Protein AF-A0A966UND0-F1 (afdb_monomer_lite)

Sequence (120 aa):
MTKIVYNACYGGFGLSKAAILRYAELSGFTLERATMKLGEDSDDEFFSHWKRDGEYWSDHGISRTDPNLVQVVEELGDKASDRFSDLQIRELASGTKYRIDEYDGMETVMTVDDYTWSVA

Radius of gyration: 17.25 Å; chains: 1; bounding box: 48×32×52 Å

Secondary structure (DSSP, 8-state):
-EEEEEE-SSS---B-HHHHHHHHHHTT---EEEEEESSTT---EEEEEEEETTEEE-GGGS-TT-HHHHHHHHHHGGGGB-TT--EEEEEE-TT--EEEEEETTEEEEEEGGG------

pLDDT: mean 91.28, std 10.96, range [54.75, 98.69]

Foldseek 3Di:
DFKFKAWQFFAADDFAPVLVCQLCVVVVFDKDWDFDAPDPPGPDSPDIFIDTPNHTDDPNPDGRRPPSSVVSCVVQPQNGDDPGTHIDMDDDDPPFDWDWDDDNRRTDIGGPVNDDDDDD

Structure (mmCIF, N/CA/C/O backbone):
data_AF-A0A966UND0-F1
#
_entry.id   AF-A0A966UND0-F1
#
loop_
_atom_site.group_PDB
_atom_site.id
_atom_site.type_symbol
_atom_site.label_atom_id
_atom_site.label_alt_id
_atom_site.label_comp_id
_atom_site.label_asym_id
_atom_site.label_entity_id
_atom_site.label_seq_id
_atom_site.pdbx_PDB_ins_code
_atom_site.Cartn_x
_atom_site.Cartn_y
_atom_site.Cartn_z
_atom_site.occupancy
_atom_site.B_iso_or_equiv
_atom_site.auth_seq_id
_atom_site.auth_comp_id
_atom_site.auth_asym_id
_atom_site.auth_atom_id
_atom_site.pdbx_PDB_model_num
ATOM 1 N N . MET A 1 1 ? -1.498 6.491 16.118 1.00 93.69 1 MET A N 1
ATOM 2 C CA . MET A 1 1 ? -2.278 5.919 15.003 1.00 93.69 1 MET A CA 1
ATOM 3 C C . MET A 1 1 ? -1.373 4.982 14.228 1.00 93.69 1 MET A C 1
ATOM 5 O O . MET A 1 1 ? -0.184 5.265 14.128 1.00 93.69 1 MET A O 1
ATOM 9 N N . THR A 1 2 ? -1.912 3.879 13.725 1.00 96.94 2 THR A N 1
ATOM 10 C CA . THR A 1 2 ? -1.228 2.924 12.848 1.00 96.94 2 THR A CA 1
ATOM 11 C C . THR A 1 2 ? -1.970 2.908 11.517 1.00 96.94 2 THR A C 1
ATOM 13 O O . THR A 1 2 ? -3.172 2.654 11.501 1.00 96.94 2 THR A O 1
ATOM 16 N N . LYS A 1 3 ? -1.266 3.212 10.424 1.00 98.44 3 LYS A N 1
ATOM 17 C CA . LYS A 1 3 ? -1.796 3.172 9.057 1.00 98.44 3 LYS A CA 1
ATOM 18 C C . LYS A 1 3 ? -1.538 1.797 8.456 1.00 98.44 3 LYS A C 1
ATOM 20 O O . LYS A 1 3 ? -0.441 1.260 8.607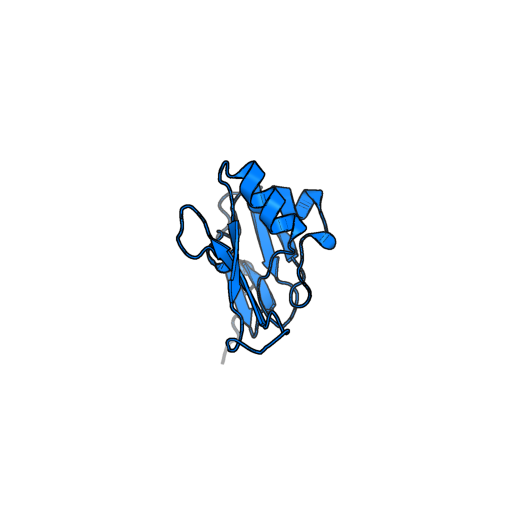 1.00 98.44 3 LYS A O 1
ATOM 25 N N . ILE A 1 4 ? -2.557 1.234 7.823 1.00 98.50 4 ILE A N 1
ATOM 26 C CA . ILE A 1 4 ? -2.516 -0.086 7.202 1.00 98.50 4 ILE A CA 1
ATOM 27 C C . ILE A 1 4 ? -2.983 0.079 5.764 1.00 98.50 4 ILE A C 1
ATOM 29 O O . ILE A 1 4 ? -4.112 0.514 5.533 1.00 98.50 4 ILE A O 1
ATOM 33 N N . VAL A 1 5 ? -2.111 -0.255 4.821 1.00 98.44 5 VAL A N 1
ATOM 34 C CA . VAL A 1 5 ? -2.446 -0.304 3.400 1.00 98.44 5 VAL A CA 1
ATOM 35 C C . VAL A 1 5 ? -3.152 -1.618 3.101 1.00 98.44 5 VAL A C 1
ATOM 37 O O . VAL A 1 5 ? -2.702 -2.669 3.549 1.00 98.44 5 VAL A O 1
ATOM 40 N N . TYR A 1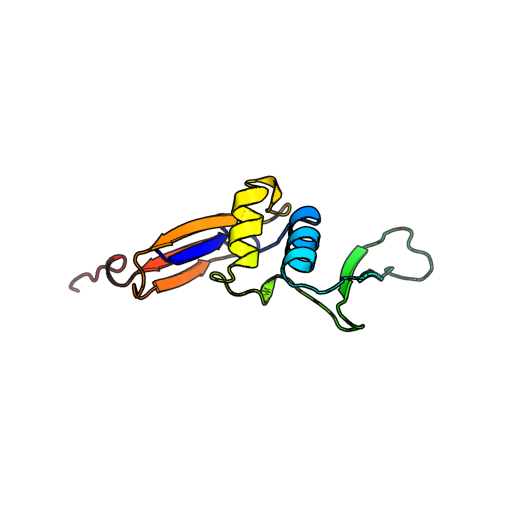 6 ? -4.242 -1.571 2.350 1.00 98.12 6 TYR A N 1
ATOM 41 C CA . TYR A 1 6 ? -4.966 -2.760 1.917 1.00 98.12 6 TYR A CA 1
ATOM 42 C C . TYR A 1 6 ? -5.492 -2.583 0.493 1.00 98.12 6 TYR A C 1
ATOM 44 O O . TYR A 1 6 ? -5.680 -1.456 0.038 1.00 98.12 6 TYR A O 1
ATOM 52 N N . ASN A 1 7 ? -5.716 -3.689 -0.209 1.00 97.81 7 ASN A N 1
AT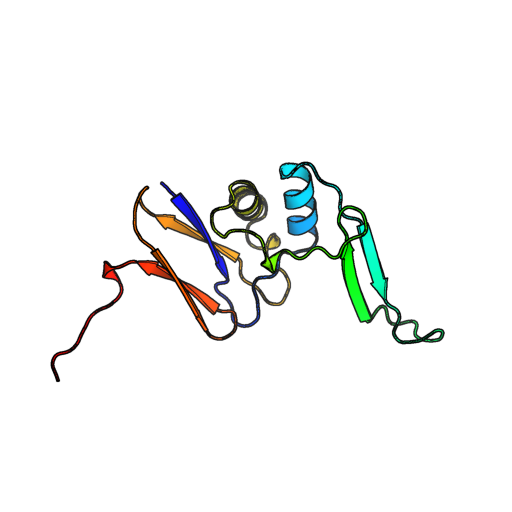OM 53 C CA . ASN A 1 7 ? -6.342 -3.684 -1.528 1.00 97.81 7 ASN A CA 1
ATOM 54 C C . ASN A 1 7 ? -7.875 -3.750 -1.419 1.00 97.81 7 ASN A C 1
ATOM 56 O O . ASN A 1 7 ? -8.416 -4.743 -0.954 1.00 97.81 7 ASN A O 1
ATOM 60 N N . ALA A 1 8 ? -8.590 -2.732 -1.887 1.00 96.88 8 ALA A N 1
ATOM 61 C CA . ALA A 1 8 ? -10.051 -2.653 -1.867 1.00 96.88 8 ALA A CA 1
ATOM 62 C C . ALA A 1 8 ? -10.726 -3.190 -3.151 1.00 96.88 8 ALA A C 1
ATOM 64 O O . ALA A 1 8 ? -11.929 -3.001 -3.336 1.00 96.88 8 ALA A O 1
ATOM 65 N N . CYS A 1 9 ? -9.977 -3.856 -4.040 1.00 95.19 9 CYS A N 1
ATOM 66 C CA . CYS A 1 9 ? -10.462 -4.378 -5.322 1.00 95.19 9 CYS A CA 1
ATOM 67 C C . CYS A 1 9 ? -10.259 -5.895 -5.450 1.00 95.19 9 CYS A C 1
ATOM 69 O O . CYS A 1 9 ? -9.313 -6.450 -4.893 1.00 95.19 9 CYS A O 1
ATOM 71 N N . TYR A 1 10 ? -11.114 -6.556 -6.234 1.00 93.25 10 TYR A N 1
ATOM 72 C CA . TYR A 1 10 ? -10.888 -7.940 -6.654 1.00 93.25 10 TYR A CA 1
ATOM 73 C C . TYR A 1 10 ? -9.684 -8.036 -7.598 1.00 93.25 10 TYR A C 1
ATOM 75 O O . TYR A 1 10 ? -9.510 -7.194 -8.481 1.00 93.25 10 TYR A O 1
ATOM 83 N N . GLY A 1 11 ? -8.879 -9.084 -7.447 1.00 88.88 11 GLY A N 1
ATOM 84 C CA . GLY A 1 11 ? -7.652 -9.289 -8.209 1.00 88.88 11 GLY A CA 1
ATOM 85 C C . GLY A 1 11 ? -6.465 -9.557 -7.296 1.00 88.88 11 GLY A C 1
ATOM 86 O O . GLY A 1 11 ? -6.334 -10.652 -6.755 1.00 88.88 11 GLY A O 1
ATOM 87 N N . GLY A 1 12 ? -5.569 -8.579 -7.140 1.00 88.38 12 GLY A N 1
ATOM 88 C CA . GLY A 1 12 ? -4.369 -8.759 -6.325 1.00 88.38 12 GLY A CA 1
ATOM 89 C C . GLY A 1 12 ? -3.792 -7.459 -5.781 1.00 88.38 12 GLY A C 1
ATOM 90 O O . GLY A 1 12 ? -4.040 -6.374 -6.298 1.00 88.38 12 GLY A O 1
ATOM 91 N N . PHE A 1 13 ? -2.981 -7.574 -4.731 1.00 94.56 13 PHE A N 1
ATOM 92 C CA . PHE A 1 13 ? -2.230 -6.443 -4.199 1.00 94.56 13 PHE A CA 1
ATOM 93 C C . PHE A 1 13 ? -1.066 -6.111 -5.141 1.00 94.56 13 PHE A C 1
ATOM 95 O O . PHE A 1 13 ? -0.025 -6.765 -5.095 1.00 94.56 13 PHE A O 1
ATOM 102 N N . GLY A 1 14 ? -1.257 -5.107 -5.996 1.00 95.00 14 GLY A N 1
ATOM 103 C CA . GLY A 1 14 ? -0.262 -4.671 -6.976 1.00 95.00 14 GLY A CA 1
ATOM 104 C C . GLY A 1 14 ? 0.026 -3.177 -6.891 1.00 95.00 14 GLY A C 1
ATOM 105 O O . GLY A 1 14 ? -0.887 -2.352 -6.952 1.00 95.00 14 GLY A O 1
ATOM 106 N N . LEU A 1 15 ? 1.299 -2.815 -6.778 1.00 96.56 15 LEU A N 1
ATOM 107 C CA . LEU A 1 15 ? 1.777 -1.448 -6.920 1.00 96.56 15 LEU A CA 1
ATOM 108 C C . LEU A 1 15 ? 1.959 -1.106 -8.400 1.00 96.56 15 LEU A C 1
ATOM 110 O O . LEU A 1 15 ? 2.534 -1.859 -9.191 1.00 96.56 15 LEU A O 1
ATOM 114 N N . SER A 1 16 ? 1.552 0.103 -8.772 1.00 95.88 16 SER A N 1
ATOM 115 C CA . SER A 1 16 ? 1.869 0.674 -10.074 1.00 95.88 16 SER A CA 1
ATOM 116 C C . SER A 1 16 ? 3.384 0.788 -10.264 1.00 95.88 16 SER A C 1
ATOM 118 O O . SER A 1 16 ? 4.162 0.873 -9.311 1.00 95.88 16 SER A O 1
ATOM 120 N N . LYS A 1 17 ? 3.840 0.898 -11.517 1.00 94.69 17 LYS A N 1
ATOM 121 C CA . LYS A 1 17 ? 5.263 1.152 -11.804 1.00 94.69 17 LYS A CA 1
ATOM 122 C C . LYS A 1 17 ? 5.795 2.390 -11.065 1.00 94.69 17 LYS A C 1
ATOM 124 O O . LYS A 1 17 ? 6.938 2.377 -10.618 1.00 94.69 17 LYS A O 1
ATOM 129 N N . ALA A 1 18 ? 4.997 3.455 -10.959 1.00 96.50 18 ALA A N 1
ATOM 130 C CA . ALA A 1 18 ? 5.407 4.671 -10.259 1.00 96.50 18 ALA A CA 1
ATOM 131 C C . ALA A 1 18 ? 5.553 4.420 -8.751 1.00 96.50 18 ALA A C 1
ATOM 133 O O . ALA A 1 18 ? 6.540 4.849 -8.156 1.00 96.50 18 ALA A O 1
ATOM 134 N N . ALA A 1 19 ? 4.621 3.666 -8.165 1.00 97.94 19 ALA A N 1
ATOM 135 C CA . ALA A 1 19 ? 4.667 3.279 -6.762 1.00 97.94 19 ALA A CA 1
ATOM 136 C C . ALA A 1 19 ? 5.854 2.370 -6.434 1.00 97.94 19 ALA A C 1
ATOM 138 O O . ALA A 1 19 ? 6.538 2.612 -5.446 1.00 97.94 19 ALA A O 1
ATOM 139 N N . ILE A 1 20 ? 6.162 1.387 -7.285 1.00 96.75 20 ILE A N 1
ATOM 140 C CA . ILE A 1 20 ? 7.323 0.502 -7.109 1.00 96.75 20 ILE A CA 1
ATOM 141 C C . ILE A 1 20 ? 8.628 1.303 -7.083 1.00 96.75 20 ILE A C 1
ATOM 143 O O . ILE A 1 20 ? 9.456 1.118 -6.192 1.00 96.75 20 ILE A O 1
ATOM 147 N N . LEU A 1 21 ? 8.810 2.217 -8.040 1.00 96.19 21 LEU A N 1
ATOM 148 C CA . LEU A 1 21 ? 10.016 3.044 -8.109 1.00 96.19 21 LEU A CA 1
ATOM 149 C C . LEU A 1 21 ? 10.132 3.975 -6.898 1.00 96.19 21 LEU A C 1
ATOM 151 O O . LEU A 1 21 ? 11.216 4.103 -6.331 1.00 96.19 21 LEU A O 1
ATOM 155 N N . ARG A 1 22 ? 9.016 4.576 -6.472 1.00 98.19 22 ARG A N 1
ATOM 156 C CA . ARG A 1 22 ? 8.987 5.437 -5.288 1.00 98.19 22 ARG A CA 1
ATOM 157 C C . ARG A 1 22 ? 9.265 4.656 -4.003 1.00 98.19 22 ARG A C 1
ATOM 159 O O . ARG A 1 22 ? 10.031 5.115 -3.163 1.00 98.19 22 ARG A O 1
ATOM 166 N N . TYR A 1 23 ? 8.702 3.457 -3.870 1.00 98.31 23 TYR A N 1
ATOM 167 C CA . TYR A 1 23 ? 8.965 2.574 -2.738 1.00 98.31 23 TYR A CA 1
ATOM 168 C C . TYR A 1 23 ? 10.445 2.179 -2.660 1.00 98.31 23 TYR A C 1
ATOM 170 O O . TYR A 1 23 ? 11.028 2.206 -1.577 1.00 98.31 23 TYR A O 1
ATOM 178 N N . ALA A 1 24 ? 11.064 1.845 -3.798 1.00 97.31 24 ALA A N 1
ATOM 179 C CA . ALA A 1 24 ? 12.484 1.507 -3.874 1.00 97.31 24 ALA A CA 1
ATOM 180 C C . ALA A 1 24 ? 13.378 2.689 -3.457 1.00 97.31 24 ALA A C 1
ATOM 182 O O . ALA A 1 24 ? 14.290 2.509 -2.649 1.00 97.31 24 ALA A O 1
ATOM 183 N N . GLU A 1 25 ? 13.057 3.904 -3.923 1.00 98.00 25 GLU A N 1
ATOM 184 C CA . GLU A 1 25 ? 13.734 5.145 -3.523 1.00 98.00 25 GLU A CA 1
ATOM 185 C C . GLU A 1 25 ? 13.674 5.362 -2.003 1.00 98.00 25 GLU A C 1
ATOM 187 O O . GLU A 1 25 ? 14.712 5.532 -1.364 1.00 98.00 25 GLU A O 1
ATOM 192 N N . LEU A 1 26 ? 12.476 5.291 -1.410 1.00 98.25 26 LEU A N 1
ATOM 193 C CA . LEU A 1 26 ? 12.283 5.452 0.037 1.00 98.25 26 LEU A CA 1
ATOM 194 C C . LEU A 1 26 ? 12.955 4.336 0.850 1.00 98.25 26 LEU A C 1
ATOM 196 O O . LEU A 1 26 ? 13.410 4.559 1.971 1.00 98.25 26 LEU A O 1
ATOM 200 N N . SER A 1 27 ? 13.039 3.134 0.284 1.00 97.31 27 SER A N 1
ATOM 201 C CA . SER A 1 27 ? 13.635 1.961 0.930 1.00 97.31 27 SER A CA 1
ATOM 202 C C . SER A 1 27 ? 15.146 1.838 0.709 1.00 97.31 27 SER A C 1
ATOM 204 O O . SER A 1 27 ? 15.759 0.896 1.215 1.00 97.31 27 SER A O 1
ATOM 206 N N . GLY A 1 28 ? 15.758 2.768 -0.031 1.00 97.25 28 GLY A N 1
ATOM 207 C CA . GLY A 1 28 ? 17.204 2.828 -0.231 1.00 97.25 28 GLY A CA 1
ATOM 208 C C . GLY A 1 28 ? 17.779 1.679 -1.061 1.00 97.25 28 GLY A C 1
ATOM 209 O O . GLY A 1 28 ? 18.943 1.326 -0.873 1.00 97.25 28 GLY A O 1
ATOM 210 N N . PHE A 1 29 ? 16.991 1.081 -1.959 1.00 96.06 29 PHE A N 1
ATOM 211 C CA . PHE A 1 29 ? 17.478 0.066 -2.896 1.00 96.06 29 PHE A CA 1
ATOM 212 C C . PHE A 1 29 ? 17.111 0.411 -4.338 1.00 96.06 29 PHE A C 1
ATOM 214 O O . PHE A 1 29 ? 16.197 1.184 -4.611 1.00 96.06 29 PHE A O 1
ATOM 221 N N . THR A 1 30 ? 17.834 -0.180 -5.281 1.00 94.81 30 THR A N 1
ATOM 222 C CA . THR A 1 30 ? 17.563 -0.041 -6.711 1.00 94.81 30 THR A CA 1
ATOM 223 C C . THR A 1 30 ? 16.858 -1.281 -7.240 1.00 94.81 30 THR A C 1
ATOM 225 O O . THR A 1 30 ? 17.054 -2.393 -6.745 1.00 94.81 30 THR A O 1
ATOM 228 N N . LEU A 1 31 ? 16.022 -1.082 -8.258 1.00 93.75 31 LEU A N 1
ATOM 229 C CA . LEU A 1 31 ? 15.374 -2.164 -8.982 1.00 93.75 31 LEU A CA 1
ATOM 230 C C . LEU A 1 31 ? 15.765 -2.123 -10.451 1.00 93.75 31 LEU A C 1
ATOM 232 O O . LEU A 1 31 ? 15.709 -1.080 -11.103 1.00 93.75 31 LEU A O 1
ATOM 236 N N . GLU A 1 32 ? 16.097 -3.289 -10.979 1.00 91.69 32 GLU A N 1
ATOM 237 C CA . GLU A 1 32 ? 16.330 -3.503 -12.397 1.00 91.69 32 GLU A CA 1
ATOM 238 C C . GLU A 1 32 ? 15.090 -4.150 -13.006 1.00 91.69 32 GLU A C 1
ATOM 240 O O . GLU A 1 32 ? 14.567 -5.143 -12.494 1.00 91.69 32 GLU A O 1
ATOM 245 N N . ARG A 1 33 ? 14.596 -3.593 -14.113 1.00 86.81 33 ARG A N 1
ATOM 246 C CA . ARG A 1 33 ? 13.527 -4.235 -14.877 1.00 86.81 33 ARG A CA 1
ATOM 247 C C . ARG A 1 33 ? 14.147 -5.320 -15.747 1.00 86.81 33 ARG A C 1
ATOM 249 O O . ARG A 1 33 ? 14.969 -5.021 -16.608 1.00 86.81 33 ARG A O 1
ATOM 256 N N . ALA A 1 34 ? 13.697 -6.552 -15.564 1.00 82.25 34 ALA A N 1
ATOM 257 C CA . ALA A 1 34 ? 14.013 -7.660 -16.448 1.00 82.25 34 ALA A CA 1
ATOM 258 C C . ALA A 1 34 ? 12.770 -8.031 -17.260 1.00 82.25 34 ALA A C 1
ATOM 260 O O . ALA A 1 34 ? 11.656 -8.078 -16.735 1.00 82.25 34 ALA A O 1
ATOM 261 N N . THR A 1 35 ? 12.962 -8.267 -18.552 1.00 75.44 35 THR A N 1
ATOM 262 C CA . THR A 1 35 ? 11.919 -8.729 -19.466 1.00 75.44 35 THR A CA 1
ATOM 263 C C . THR A 1 35 ? 12.258 -10.142 -19.919 1.00 75.44 35 THR A C 1
ATOM 265 O O . THR A 1 35 ? 13.407 -10.439 -20.250 1.00 75.44 35 THR A O 1
ATOM 268 N N . MET A 1 36 ? 11.265 -11.030 -19.906 1.00 67.50 36 MET A N 1
ATOM 269 C CA . MET A 1 36 ? 11.369 -12.330 -20.566 1.00 67.50 36 MET A CA 1
ATOM 270 C C . MET A 1 36 ? 10.580 -12.289 -21.871 1.00 67.50 36 MET A C 1
ATOM 272 O O . MET A 1 36 ? 9.413 -11.895 -21.887 1.00 67.50 36 MET A O 1
ATOM 276 N N . LYS A 1 37 ? 11.230 -12.708 -22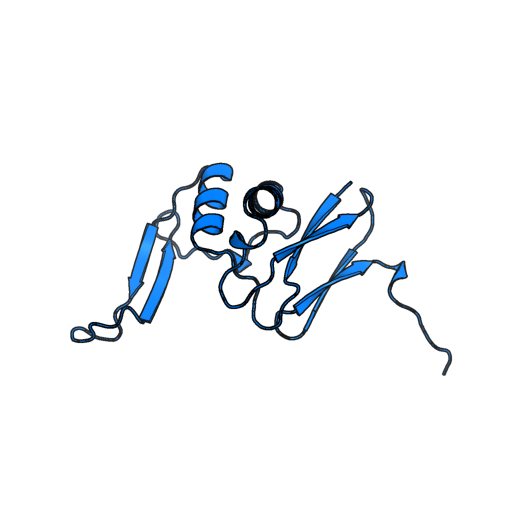.958 1.00 66.56 37 LYS A N 1
ATOM 277 C CA . LYS A 1 37 ? 10.579 -12.961 -24.244 1.00 66.56 37 LYS A CA 1
ATOM 278 C C . LYS A 1 37 ? 10.058 -14.395 -24.270 1.00 66.56 37 LYS A C 1
ATOM 280 O O . LYS A 1 37 ? 10.748 -15.305 -23.806 1.00 66.56 37 LYS A O 1
ATOM 285 N N . LEU A 1 38 ? 8.861 -14.606 -24.811 1.00 59.31 38 LEU A N 1
ATOM 286 C CA . LEU A 1 38 ? 8.300 -15.943 -25.000 1.00 59.31 38 LEU A CA 1
ATOM 287 C C . LEU A 1 38 ? 8.833 -16.535 -26.317 1.00 59.31 38 LEU A C 1
ATOM 289 O O . LEU A 1 38 ? 8.109 -16.665 -27.297 1.00 59.31 38 LEU A O 1
ATOM 293 N N . GLY A 1 39 ? 10.120 -16.887 -26.333 1.00 64.62 39 GLY A N 1
ATOM 294 C CA . GLY A 1 39 ? 10.822 -17.384 -27.522 1.00 64.62 39 GLY A CA 1
ATOM 295 C C . GLY A 1 39 ? 11.697 -16.327 -28.202 1.00 64.62 39 GLY A C 1
ATOM 296 O O . GLY A 1 39 ? 11.555 -15.129 -27.963 1.00 64.62 39 GLY A O 1
ATOM 297 N N . GLU A 1 40 ? 12.645 -16.784 -29.025 1.00 64.12 40 GLU A N 1
ATOM 298 C CA . GLU A 1 40 ? 13.622 -15.911 -29.703 1.00 64.12 40 GLU A CA 1
ATOM 299 C C . GLU A 1 40 ? 12.961 -14.967 -30.723 1.00 64.12 40 GLU A C 1
ATOM 301 O O . GLU A 1 40 ? 13.417 -13.835 -30.883 1.00 64.12 40 GLU A O 1
ATOM 306 N N . ASP A 1 41 ? 11.840 -15.395 -31.314 1.00 68.50 41 ASP A N 1
ATOM 307 C CA . ASP A 1 41 ? 11.124 -14.686 -32.382 1.00 68.50 41 ASP A CA 1
ATOM 308 C C . ASP A 1 41 ? 9.855 -13.946 -31.911 1.00 68.50 41 ASP A C 1
ATOM 310 O O . ASP A 1 41 ? 9.109 -13.418 -32.735 1.00 68.50 41 ASP A O 1
ATOM 314 N N . SER A 1 42 ? 9.561 -13.906 -30.602 1.00 61.62 42 SER A N 1
ATOM 315 C CA . SER A 1 42 ? 8.409 -13.142 -30.104 1.00 61.62 42 SER A CA 1
ATOM 316 C C . SER A 1 42 ? 8.786 -11.676 -29.885 1.00 61.62 42 SER A C 1
ATOM 318 O O . SER A 1 42 ? 9.619 -11.364 -29.024 1.00 61.62 42 SER A O 1
ATOM 320 N N . ASP A 1 43 ? 8.112 -10.770 -30.590 1.00 59.19 43 ASP A N 1
ATOM 321 C CA . ASP A 1 43 ? 8.160 -9.328 -30.309 1.00 59.19 43 ASP A CA 1
ATOM 322 C C . ASP A 1 43 ? 7.388 -8.950 -29.029 1.00 59.19 43 ASP A C 1
ATOM 324 O O . ASP A 1 43 ? 7.519 -7.836 -28.520 1.00 59.19 43 ASP A O 1
ATOM 328 N N . ASP A 1 44 ? 6.621 -9.889 -28.470 1.00 55.19 44 ASP A N 1
ATOM 329 C CA . ASP A 1 44 ? 5.834 -9.682 -27.262 1.00 55.19 44 ASP A CA 1
ATOM 330 C C . ASP A 1 44 ? 6.684 -9.855 -25.988 1.00 55.19 44 ASP A C 1
ATOM 332 O O . ASP A 1 44 ? 7.058 -10.960 -25.579 1.00 55.19 44 ASP A O 1
ATOM 336 N N . GLU A 1 45 ? 6.958 -8.737 -25.309 1.00 58.47 45 GLU A N 1
ATOM 337 C CA . GLU A 1 45 ? 7.435 -8.724 -23.922 1.00 58.47 45 GLU A CA 1
ATOM 338 C C . GLU A 1 45 ? 6.302 -9.188 -22.987 1.00 58.47 45 GLU A C 1
ATOM 340 O O . GLU A 1 45 ? 5.532 -8.382 -22.468 1.00 58.47 45 GLU A O 1
ATOM 345 N N . PHE A 1 46 ? 6.173 -10.501 -22.784 1.00 54.75 46 PHE A N 1
ATOM 346 C CA . PHE A 1 46 ? 5.032 -11.075 -22.058 1.00 54.75 46 PHE A CA 1
ATOM 347 C C . PHE A 1 46 ? 5.069 -10.839 -20.543 1.00 54.75 46 PHE A C 1
ATOM 349 O O . PHE A 1 46 ? 4.022 -10.655 -19.924 1.00 54.75 46 PHE A O 1
ATOM 356 N N . PHE A 1 47 ? 6.257 -10.824 -19.931 1.00 59.38 47 PHE A N 1
ATOM 357 C CA . PHE A 1 47 ? 6.400 -10.627 -18.488 1.00 59.38 47 PHE A CA 1
ATOM 358 C C . PHE A 1 47 ? 7.591 -9.720 -18.178 1.00 59.38 47 PHE A C 1
ATOM 360 O O . PHE A 1 47 ? 8.748 -10.078 -18.411 1.00 59.38 47 PHE A O 1
ATOM 367 N N . SER A 1 48 ? 7.307 -8.540 -17.624 1.00 70.62 48 SER A N 1
ATOM 368 C CA . SER A 1 48 ? 8.313 -7.724 -16.947 1.00 70.62 48 SER A CA 1
ATOM 369 C C . SER A 1 48 ? 8.263 -8.011 -15.454 1.00 70.62 48 SER A C 1
ATOM 371 O O . SER A 1 48 ? 7.207 -7.850 -14.843 1.00 70.62 48 SER A O 1
ATOM 373 N N . HIS A 1 49 ? 9.393 -8.379 -14.863 1.00 86.12 49 HIS A N 1
ATOM 374 C CA . HIS A 1 49 ? 9.528 -8.473 -13.416 1.00 86.12 49 HIS A CA 1
ATOM 375 C C . HIS A 1 49 ? 10.670 -7.585 -12.928 1.00 86.12 49 HIS A C 1
ATOM 377 O O . HIS A 1 49 ? 11.539 -7.157 -13.695 1.00 86.12 49 HIS A O 1
ATOM 383 N N . TRP A 1 50 ? 10.668 -7.310 -11.632 1.00 91.19 50 TRP A N 1
ATOM 384 C CA . TRP A 1 50 ? 11.702 -6.515 -10.993 1.00 91.19 50 TRP A CA 1
ATOM 385 C C . TRP A 1 50 ? 12.769 -7.420 -10.398 1.00 91.19 50 TRP A C 1
ATOM 387 O O . TRP A 1 50 ? 12.489 -8.545 -9.975 1.00 91.19 50 TRP A O 1
ATOM 397 N N . LYS A 1 51 ? 14.004 -6.930 -10.402 1.00 93.31 51 LYS A N 1
ATOM 398 C CA . LYS A 1 51 ? 15.125 -7.550 -9.717 1.00 93.31 51 LYS A CA 1
ATOM 399 C C . LYS A 1 51 ? 15.755 -6.577 -8.738 1.00 93.31 51 LYS A C 1
ATOM 401 O O . LYS A 1 51 ? 15.952 -5.415 -9.081 1.00 93.31 51 LYS A O 1
ATOM 406 N N . ARG A 1 52 ? 16.110 -7.074 -7.560 1.00 93.69 52 ARG A N 1
ATOM 407 C CA . ARG A 1 52 ? 16.928 -6.383 -6.564 1.00 93.69 52 ARG A CA 1
ATOM 408 C C . ARG A 1 52 ? 18.198 -7.201 -6.373 1.00 93.69 52 ARG A C 1
ATOM 410 O O . ARG A 1 52 ? 18.102 -8.384 -6.074 1.00 93.69 52 ARG A O 1
ATOM 417 N N . ASP A 1 53 ? 19.362 -6.595 -6.591 1.00 92.44 53 ASP A N 1
ATOM 418 C CA . ASP A 1 53 ? 20.665 -7.268 -6.452 1.00 92.44 53 ASP A CA 1
ATOM 419 C C . ASP A 1 53 ? 20.763 -8.589 -7.256 1.00 92.44 53 ASP A C 1
ATOM 421 O O . ASP A 1 53 ? 21.394 -9.559 -6.847 1.00 92.44 53 ASP A O 1
ATOM 425 N N . GLY A 1 54 ? 20.106 -8.636 -8.424 1.00 90.06 54 GLY A N 1
ATOM 426 C CA . GLY A 1 54 ? 20.049 -9.806 -9.310 1.00 90.06 54 GLY A CA 1
ATOM 427 C C . GLY A 1 54 ? 18.942 -10.824 -8.995 1.00 90.06 54 GLY A C 1
ATOM 428 O O . GLY A 1 54 ? 18.637 -11.661 -9.852 1.00 90.06 54 GLY A O 1
ATOM 429 N N . GLU A 1 55 ? 18.290 -10.724 -7.838 1.00 91.44 55 GLU A N 1
ATOM 430 C CA . GLU A 1 55 ? 17.224 -11.629 -7.395 1.00 91.44 55 GLU A CA 1
ATOM 431 C C . GLU A 1 55 ? 15.830 -11.085 -7.706 1.00 91.44 55 GLU A C 1
ATOM 433 O O . GLU A 1 55 ? 15.629 -9.877 -7.787 1.00 91.44 55 GLU A O 1
ATOM 438 N N . TYR A 1 56 ? 14.849 -11.974 -7.888 1.00 90.62 56 TYR A N 1
ATOM 439 C CA . TYR A 1 56 ? 13.458 -11.582 -8.130 1.00 90.62 56 TYR A CA 1
ATOM 440 C C . TYR A 1 56 ? 12.903 -10.768 -6.955 1.00 90.62 56 TYR A C 1
ATOM 442 O O . TYR A 1 56 ? 12.998 -11.182 -5.801 1.00 90.62 56 TYR A O 1
ATOM 450 N N . TRP A 1 57 ? 12.281 -9.631 -7.262 1.00 93.38 57 TRP A N 1
ATOM 451 C CA . TRP A 1 57 ? 11.623 -8.776 -6.282 1.00 93.38 57 TRP A CA 1
ATOM 452 C C . TRP A 1 57 ? 10.137 -8.636 -6.605 1.00 93.38 57 TRP A C 1
ATOM 454 O O . TRP A 1 57 ? 9.755 -8.421 -7.758 1.00 93.38 57 TRP A O 1
ATOM 464 N N . SER A 1 58 ? 9.310 -8.723 -5.566 1.00 92.19 58 SER A N 1
ATOM 465 C CA . SER A 1 58 ? 7.868 -8.523 -5.640 1.00 92.19 58 SER A CA 1
ATOM 466 C C . SER A 1 58 ? 7.398 -7.660 -4.474 1.00 92.19 58 SER A C 1
ATOM 468 O O . SER A 1 58 ? 7.842 -7.810 -3.335 1.00 92.19 58 SER A O 1
ATOM 470 N N . ASP A 1 59 ? 6.460 -6.780 -4.783 1.00 93.25 59 ASP A N 1
ATOM 471 C CA . ASP A 1 59 ? 5.703 -5.948 -3.858 1.00 93.25 59 ASP A CA 1
ATOM 472 C C . ASP A 1 59 ? 4.758 -6.742 -2.940 1.00 93.25 59 ASP A C 1
ATOM 474 O O . ASP A 1 59 ? 4.394 -6.263 -1.866 1.00 93.25 59 ASP A O 1
ATOM 478 N N . HIS A 1 60 ? 4.414 -7.981 -3.298 1.00 91.00 60 HIS A N 1
ATOM 479 C CA . HIS A 1 60 ? 3.531 -8.836 -2.502 1.00 91.00 60 HIS A CA 1
ATOM 480 C C . HIS A 1 60 ? 4.111 -9.144 -1.113 1.00 91.00 60 HIS A C 1
ATOM 482 O O . HIS A 1 60 ? 3.361 -9.386 -0.170 1.00 91.00 60 HIS A O 1
ATOM 488 N N . GLY A 1 61 ? 5.441 -9.107 -0.973 1.00 91.38 61 GLY A N 1
ATOM 489 C CA . GLY A 1 61 ? 6.135 -9.318 0.299 1.00 91.38 61 GLY A CA 1
ATOM 490 C C . GLY A 1 61 ? 6.183 -8.093 1.219 1.00 91.38 61 GLY A C 1
ATOM 491 O O . GLY A 1 61 ? 6.708 -8.198 2.327 1.00 91.38 61 GLY A O 1
ATOM 492 N N . ILE A 1 62 ? 5.682 -6.930 0.786 1.00 96.19 62 ILE A N 1
ATOM 493 C CA . ILE A 1 62 ? 5.733 -5.701 1.585 1.00 96.19 62 ILE A CA 1
ATOM 494 C C . ILE A 1 62 ? 4.688 -5.760 2.705 1.00 96.19 62 ILE A C 1
ATOM 496 O O . ILE A 1 62 ? 3.501 -6.005 2.469 1.00 96.19 62 ILE A O 1
ATOM 500 N N . SER A 1 63 ? 5.127 -5.482 3.937 1.00 97.19 63 SER A N 1
ATOM 501 C CA . SER A 1 63 ? 4.226 -5.376 5.086 1.00 97.19 63 SER A CA 1
ATOM 502 C C . SER A 1 63 ? 3.196 -4.269 4.870 1.00 97.19 63 SER A C 1
ATOM 504 O O . SER A 1 63 ? 3.541 -3.147 4.509 1.00 97.19 63 SER A O 1
ATOM 506 N N . ARG A 1 64 ? 1.926 -4.544 5.179 1.00 97.44 64 ARG A N 1
ATOM 507 C CA . ARG A 1 64 ? 0.833 -3.562 5.067 1.00 97.44 64 ARG A CA 1
ATOM 508 C C . ARG A 1 64 ? 0.982 -2.356 5.993 1.00 97.44 64 ARG A C 1
ATOM 510 O O . ARG A 1 64 ? 0.333 -1.339 5.781 1.00 97.44 64 ARG A O 1
ATOM 517 N N . THR A 1 65 ? 1.846 -2.451 6.999 1.00 97.88 65 THR A N 1
ATOM 518 C CA . THR A 1 65 ? 2.194 -1.345 7.903 1.00 97.88 65 THR A CA 1
ATOM 519 C C . THR A 1 65 ? 3.572 -0.760 7.616 1.00 97.88 65 THR A C 1
ATOM 521 O O . THR A 1 65 ? 4.106 -0.043 8.463 1.00 97.88 65 THR A O 1
ATOM 524 N N . ASP A 1 66 ? 4.202 -1.116 6.494 1.00 98.38 66 ASP A N 1
ATOM 525 C CA . ASP A 1 66 ? 5.493 -0.547 6.126 1.00 98.38 66 ASP A CA 1
ATOM 526 C C . ASP A 1 66 ? 5.346 0.978 5.936 1.00 98.38 66 ASP A C 1
ATOM 528 O O . ASP A 1 66 ? 4.479 1.421 5.174 1.00 98.38 66 ASP A O 1
ATOM 532 N N . PRO A 1 67 ? 6.147 1.804 6.634 1.00 98.38 67 PRO A N 1
ATOM 533 C CA . PRO A 1 67 ? 6.015 3.256 6.565 1.00 98.38 67 PRO A CA 1
ATOM 534 C C . PRO A 1 67 ? 6.284 3.810 5.160 1.00 98.38 67 PRO A C 1
ATOM 536 O O . PRO A 1 67 ? 5.642 4.785 4.773 1.00 98.38 67 PRO A O 1
ATOM 539 N N . ASN A 1 68 ? 7.167 3.182 4.378 1.00 98.69 68 ASN A N 1
ATOM 540 C CA . ASN A 1 68 ? 7.449 3.599 3.008 1.00 98.69 68 ASN A CA 1
ATOM 541 C C . ASN A 1 68 ? 6.276 3.256 2.089 1.00 98.69 68 ASN A C 1
ATOM 543 O O . ASN A 1 68 ? 5.928 4.053 1.223 1.00 98.69 68 ASN A O 1
ATOM 547 N N . LEU A 1 69 ? 5.629 2.103 2.292 1.00 98.62 69 LEU A N 1
ATOM 548 C CA . LEU A 1 69 ? 4.419 1.742 1.548 1.00 98.62 69 LEU A CA 1
ATOM 549 C C . LEU A 1 69 ? 3.281 2.725 1.832 1.00 98.62 69 LEU A C 1
ATOM 551 O O . LEU A 1 69 ? 2.647 3.217 0.902 1.00 98.62 69 LEU A O 1
ATOM 555 N N . VAL A 1 70 ? 3.052 3.036 3.109 1.00 98.69 70 VAL A N 1
ATOM 556 C CA . VAL A 1 70 ? 2.062 4.038 3.523 1.00 98.69 70 VAL A CA 1
ATOM 557 C C . VAL A 1 70 ? 2.358 5.372 2.845 1.00 98.69 70 VAL A C 1
ATOM 559 O O . VAL A 1 70 ? 1.479 5.923 2.190 1.00 98.69 70 VAL A O 1
ATOM 562 N N . GLN A 1 71 ? 3.603 5.848 2.921 1.00 98.69 71 GLN A N 1
ATOM 563 C CA . GLN A 1 71 ? 4.004 7.106 2.299 1.00 98.69 71 GLN A CA 1
ATOM 564 C C . GLN A 1 71 ? 3.759 7.111 0.781 1.00 98.69 71 GLN A C 1
ATOM 566 O O . GLN A 1 71 ? 3.236 8.089 0.257 1.00 98.69 71 GLN A O 1
ATOM 571 N N . VAL A 1 72 ? 4.080 6.024 0.074 1.00 98.69 72 VAL A N 1
ATOM 572 C CA . VAL A 1 72 ? 3.835 5.897 -1.374 1.00 98.69 72 VAL A CA 1
ATOM 573 C C . VAL A 1 72 ? 2.353 6.046 -1.710 1.00 98.69 72 VAL A C 1
ATOM 575 O O . VAL A 1 72 ? 2.009 6.773 -2.642 1.00 98.69 72 VAL A O 1
ATOM 578 N N . VAL A 1 73 ? 1.478 5.368 -0.963 1.00 98.50 73 VAL A N 1
ATOM 579 C CA . VAL A 1 73 ? 0.028 5.417 -1.202 1.00 98.50 73 VAL A CA 1
ATOM 580 C C . VAL A 1 73 ? -0.533 6.802 -0.872 1.00 98.50 73 VAL A C 1
ATOM 582 O O . VAL A 1 73 ? -1.355 7.316 -1.625 1.00 98.50 73 VAL A O 1
ATOM 585 N N . GLU A 1 74 ? -0.041 7.461 0.180 1.00 98.56 74 GLU A N 1
ATOM 586 C CA 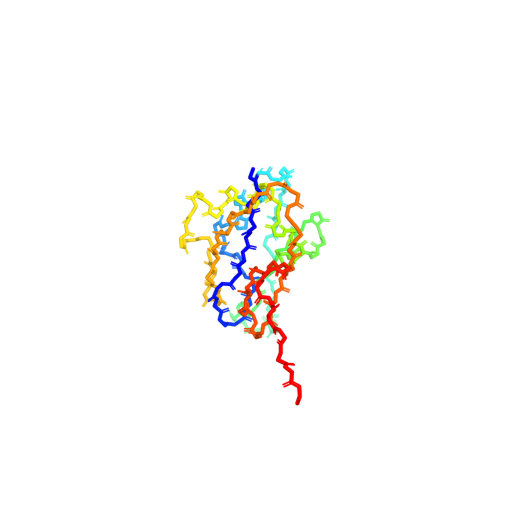. GLU A 1 74 ? -0.427 8.843 0.497 1.00 98.56 74 GLU A CA 1
ATOM 587 C C . GLU A 1 74 ? 0.020 9.850 -0.572 1.00 98.56 74 GLU A C 1
ATOM 589 O O . GLU A 1 74 ? -0.729 10.763 -0.915 1.00 98.56 74 GLU A O 1
ATOM 594 N N . GLU A 1 75 ? 1.235 9.697 -1.104 1.00 98.50 75 GLU A N 1
ATOM 595 C CA . GLU A 1 75 ? 1.798 10.613 -2.101 1.00 98.50 75 GLU A CA 1
ATOM 596 C C . GLU A 1 75 ? 1.151 10.455 -3.484 1.00 98.50 75 GLU A C 1
ATOM 598 O O . GLU A 1 75 ? 0.954 11.446 -4.193 1.00 98.50 75 GLU A O 1
ATOM 603 N N . LEU A 1 76 ? 0.850 9.220 -3.896 1.00 98.31 76 LEU A N 1
ATOM 604 C CA . LEU A 1 76 ? 0.373 8.919 -5.249 1.00 98.31 76 LEU A CA 1
ATOM 605 C C . LEU A 1 76 ? -1.152 8.769 -5.350 1.00 98.31 76 LEU A C 1
ATOM 607 O O . LEU A 1 76 ? -1.681 8.887 -6.462 1.00 98.31 76 LEU A O 1
ATOM 611 N N . GLY A 1 77 ? -1.852 8.528 -4.235 1.00 98.06 77 GLY A N 1
ATOM 612 C CA . GLY A 1 77 ? -3.289 8.240 -4.219 1.00 98.06 77 GLY A CA 1
ATOM 613 C C . GLY A 1 77 ? -3.633 7.098 -5.176 1.00 98.06 77 GLY A C 1
ATOM 614 O O . GLY A 1 77 ? -2.909 6.108 -5.247 1.00 98.06 77 GLY A O 1
ATOM 615 N N . ASP A 1 78 ? -4.660 7.283 -6.005 1.00 96.75 78 ASP A N 1
ATOM 616 C CA . ASP A 1 78 ? -5.123 6.295 -6.995 1.00 96.75 78 ASP A CA 1
ATOM 617 C C . ASP A 1 78 ? -4.028 5.829 -7.974 1.00 96.75 78 ASP A C 1
ATOM 619 O O . ASP A 1 78 ? -4.101 4.740 -8.537 1.00 96.75 78 ASP A O 1
ATOM 623 N N . LYS A 1 79 ? -2.976 6.635 -8.190 1.00 97.88 79 LYS A N 1
ATOM 624 C CA . LYS A 1 79 ? -1.841 6.261 -9.058 1.00 97.88 79 LYS A CA 1
ATOM 625 C C . LYS A 1 79 ? -0.886 5.273 -8.391 1.00 97.88 79 LYS A C 1
ATOM 627 O O . LYS A 1 79 ? 0.063 4.822 -9.043 1.00 97.88 79 LYS A O 1
ATOM 632 N N . ALA A 1 80 ? -1.078 4.978 -7.107 1.00 98.12 80 ALA A N 1
ATOM 633 C CA . ALA A 1 80 ? -0.317 3.962 -6.402 1.00 98.12 80 ALA A CA 1
ATOM 634 C C . ALA A 1 80 ? -0.685 2.550 -6.873 1.00 98.12 80 ALA A C 1
ATOM 636 O O . ALA A 1 80 ? 0.178 1.675 -6.891 1.00 98.12 80 ALA A O 1
ATOM 637 N N . SER A 1 81 ? -1.934 2.360 -7.291 1.00 97.50 81 SER A N 1
ATOM 638 C CA . SER A 1 81 ? -2.509 1.083 -7.708 1.00 97.50 81 SER A CA 1
ATOM 639 C C . SER A 1 81 ? -2.116 0.708 -9.136 1.00 97.50 81 SER A C 1
ATOM 641 O O . SER A 1 81 ? -1.971 1.570 -10.012 1.00 97.50 81 SER A O 1
ATOM 643 N N . ASP A 1 82 ? -1.930 -0.584 -9.390 1.00 94.31 82 ASP A N 1
ATOM 644 C CA . ASP A 1 82 ? -1.833 -1.104 -10.749 1.00 94.31 82 ASP A CA 1
ATOM 645 C C . ASP A 1 82 ? -3.236 -1.288 -11.367 1.00 94.31 82 ASP A C 1
ATOM 647 O O . ASP A 1 82 ? -4.231 -0.760 -10.879 1.00 94.31 82 ASP A O 1
ATOM 651 N N . ARG A 1 83 ? -3.337 -1.989 -12.501 1.00 92.19 83 ARG A N 1
ATOM 652 C CA . ARG A 1 83 ? -4.625 -2.172 -13.194 1.00 92.19 83 ARG A CA 1
ATOM 653 C C . ARG A 1 83 ? -5.561 -3.201 -12.538 1.00 92.19 83 ARG A C 1
ATOM 655 O O . ARG A 1 83 ? -6.670 -3.377 -13.036 1.00 92.19 83 ARG A O 1
ATOM 662 N N . PHE A 1 84 ? -5.102 -3.918 -11.516 1.00 91.31 84 PHE A N 1
ATOM 663 C CA . PHE A 1 84 ? -5.816 -5.001 -10.835 1.00 91.31 84 PHE A CA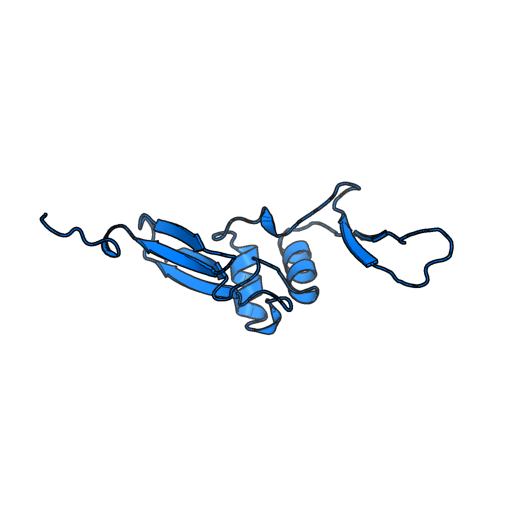 1
ATOM 664 C C . PHE A 1 84 ? -5.896 -4.788 -9.315 1.00 91.31 84 PHE A C 1
ATOM 666 O O . PHE A 1 84 ? -6.205 -5.730 -8.583 1.00 91.31 84 PHE A O 1
ATOM 673 N N . SER A 1 85 ? -5.629 -3.567 -8.849 1.00 95.88 85 SER A N 1
ATOM 674 C CA . SER A 1 85 ? -5.665 -3.199 -7.438 1.00 95.88 85 SER A CA 1
ATOM 675 C C . SER A 1 85 ? -6.355 -1.851 -7.216 1.00 95.88 85 SER A C 1
ATOM 677 O O . SER A 1 85 ? -6.503 -1.040 -8.131 1.00 95.88 85 SER A O 1
ATOM 679 N N . ASP A 1 86 ? -6.793 -1.624 -5.981 1.00 97.56 86 ASP A N 1
ATOM 680 C CA . ASP A 1 86 ? -7.236 -0.332 -5.456 1.00 97.56 86 ASP A CA 1
ATOM 681 C C . ASP A 1 86 ? -6.669 -0.161 -4.041 1.00 97.56 86 ASP A C 1
ATOM 683 O O . ASP A 1 86 ? -7.255 -0.611 -3.058 1.00 97.56 86 ASP A O 1
ATOM 687 N N . LEU A 1 87 ? -5.465 0.401 -3.930 1.00 98.12 87 LEU A N 1
ATOM 688 C CA . LEU A 1 87 ? -4.755 0.521 -2.662 1.00 98.12 87 LEU A CA 1
ATOM 689 C C . LEU A 1 87 ? -5.300 1.676 -1.823 1.00 98.12 87 LEU A C 1
ATOM 691 O O . LEU A 1 87 ? -5.225 2.842 -2.204 1.00 98.12 87 LEU A O 1
ATOM 695 N N . GLN A 1 88 ? -5.776 1.345 -0.627 1.00 98.31 88 GLN A N 1
ATOM 696 C CA . GLN A 1 88 ? -6.353 2.288 0.323 1.00 98.31 88 GLN A CA 1
ATOM 697 C C . GLN A 1 88 ? -5.662 2.190 1.683 1.00 98.31 88 GLN A C 1
ATOM 699 O O . GLN A 1 88 ? -4.971 1.218 1.986 1.00 98.31 88 GLN A O 1
ATOM 704 N N . ILE A 1 89 ? -5.849 3.211 2.522 1.00 98.50 89 ILE A N 1
ATOM 705 C CA . ILE A 1 89 ? -5.280 3.272 3.871 1.00 98.50 89 ILE A CA 1
ATOM 706 C C . ILE A 1 89 ? -6.408 3.263 4.892 1.00 98.50 89 ILE A C 1
ATOM 708 O O . ILE A 1 89 ? -7.281 4.130 4.873 1.00 98.50 89 ILE A O 1
ATOM 712 N N . ARG A 1 90 ? -6.341 2.333 5.848 1.00 97.81 90 ARG A N 1
ATOM 713 C CA . ARG A 1 90 ? -7.137 2.391 7.077 1.00 97.81 90 ARG A CA 1
ATOM 714 C C . ARG A 1 90 ? -6.256 2.809 8.244 1.00 97.81 90 ARG A C 1
ATOM 716 O O . ARG A 1 90 ? -5.175 2.257 8.450 1.00 97.81 90 ARG A O 1
ATOM 723 N N . GLU A 1 91 ? -6.742 3.751 9.044 1.00 98.00 91 GLU A N 1
ATOM 724 C CA . GLU A 1 91 ? -6.098 4.132 10.298 1.00 98.00 91 GLU A CA 1
ATOM 725 C C . GLU A 1 91 ? -6.737 3.412 11.484 1.00 98.00 91 GLU A C 1
ATOM 727 O O . GLU A 1 91 ? -7.957 3.406 11.640 1.00 98.00 91 GLU A O 1
ATOM 732 N N . LEU A 1 92 ? -5.908 2.847 12.356 1.00 97.25 92 LEU A N 1
ATOM 733 C CA . LEU A 1 92 ? -6.323 2.283 13.638 1.00 97.25 92 LEU A CA 1
ATOM 734 C C . LEU A 1 92 ? -5.592 2.973 14.793 1.00 97.25 92 LEU A C 1
ATOM 736 O O . LEU A 1 92 ? -4.521 3.569 14.625 1.00 97.25 92 LEU A O 1
ATOM 740 N N . ALA A 1 93 ? -6.148 2.875 16.000 1.00 97.19 93 ALA A N 1
ATOM 741 C CA . ALA A 1 93 ? -5.419 3.272 17.197 1.00 97.19 93 ALA A CA 1
ATOM 742 C C . ALA A 1 93 ? -4.176 2.380 17.380 1.00 97.19 93 ALA A C 1
ATOM 744 O O . ALA A 1 93 ? -4.151 1.201 17.022 1.00 97.19 93 ALA A O 1
ATOM 745 N N . SER A 1 94 ? -3.102 2.952 17.920 1.00 95.25 94 SER A N 1
ATOM 746 C CA . SER A 1 94 ? -1.858 2.204 18.118 1.00 95.25 94 SER A CA 1
ATOM 747 C C . SER A 1 94 ? -2.065 1.105 19.164 1.00 95.25 94 SER A C 1
ATOM 749 O O . SER A 1 94 ? -2.576 1.370 20.247 1.00 95.25 94 SER A O 1
ATOM 751 N N . GLY A 1 95 ? -1.670 -0.126 18.835 1.00 94.75 95 GLY A N 1
ATOM 752 C CA . GLY A 1 95 ? -1.899 -1.304 19.679 1.00 94.75 95 GLY A CA 1
ATOM 753 C C . GLY A 1 95 ? -3.234 -2.019 19.435 1.00 94.75 95 GLY A C 1
ATOM 754 O O . GLY A 1 95 ? -3.453 -3.083 20.015 1.00 94.75 95 GLY A O 1
ATOM 755 N N . THR A 1 96 ? -4.104 -1.497 18.560 1.00 96.69 96 THR A N 1
ATOM 756 C CA . THR A 1 96 ? -5.307 -2.215 18.121 1.00 96.69 96 THR A CA 1
ATOM 757 C C . THR A 1 96 ? -4.911 -3.502 17.402 1.00 96.69 96 THR A C 1
ATOM 759 O O . THR A 1 96 ? -4.157 -3.483 16.428 1.00 96.69 96 THR A O 1
ATOM 762 N N . LYS A 1 97 ? -5.438 -4.634 17.879 1.00 96.44 97 LYS A N 1
ATOM 763 C CA . LYS A 1 97 ? -5.306 -5.916 17.185 1.00 96.44 97 LYS A CA 1
ATOM 764 C C . LYS A 1 97 ? -6.170 -5.889 15.932 1.00 96.44 97 LYS A C 1
ATOM 766 O O . LYS A 1 97 ? -7.366 -5.615 16.015 1.00 96.44 97 LYS A O 1
ATOM 771 N N . TYR A 1 98 ? -5.563 -6.211 14.801 1.00 97.31 98 TYR A N 1
ATOM 772 C CA . TYR A 1 98 ? -6.249 -6.327 13.526 1.00 97.31 98 TYR A CA 1
ATOM 773 C C . TYR A 1 98 ? -5.766 -7.569 12.779 1.00 97.31 98 TYR A C 1
ATOM 775 O O . TYR A 1 98 ? -4.723 -8.142 13.108 1.00 97.31 98 TYR A O 1
ATOM 783 N N . ARG A 1 99 ? -6.529 -7.964 11.768 1.00 96.12 99 ARG A N 1
ATOM 784 C CA . ARG A 1 99 ? -6.135 -8.912 10.731 1.00 96.12 99 ARG A CA 1
ATOM 785 C C . ARG A 1 99 ? -6.545 -8.370 9.368 1.00 96.12 99 ARG A C 1
ATOM 787 O O . ARG A 1 99 ? -7.438 -7.531 9.287 1.00 96.12 99 ARG A O 1
ATOM 794 N N . ILE A 1 100 ? -5.903 -8.861 8.318 1.00 96.88 100 ILE A N 1
ATOM 795 C CA . ILE A 1 100 ? -6.416 -8.715 6.958 1.00 96.88 100 ILE A CA 1
ATOM 796 C C . ILE A 1 100 ? -7.321 -9.917 6.695 1.00 96.88 100 ILE A C 1
ATOM 798 O O . ILE A 1 100 ? -6.880 -11.057 6.831 1.00 96.88 100 ILE A O 1
ATOM 802 N N . ASP A 1 101 ? -8.587 -9.646 6.409 1.00 95.56 101 ASP A N 1
ATOM 803 C CA . ASP A 1 101 ? -9.529 -10.609 5.844 1.00 95.56 101 ASP A CA 1
ATOM 804 C C . ASP A 1 101 ? -9.460 -10.452 4.324 1.00 95.56 101 ASP A C 1
ATOM 806 O O . ASP A 1 101 ? -9.545 -9.328 3.838 1.00 95.56 101 ASP A O 1
ATOM 810 N N . GLU A 1 102 ? -9.218 -11.524 3.580 1.00 95.94 102 GLU A N 1
ATOM 811 C CA . GLU A 1 102 ? -8.924 -11.455 2.145 1.00 95.94 102 GLU A CA 1
ATOM 812 C C . GLU A 1 102 ? -9.772 -12.474 1.388 1.00 95.94 102 GLU A C 1
ATOM 814 O O . GLU A 1 102 ? -9.857 -13.642 1.778 1.00 95.94 102 GLU A O 1
ATOM 819 N N . TYR A 1 103 ? -10.424 -12.007 0.323 1.00 95.62 103 TYR A N 1
ATOM 820 C CA . TYR A 1 103 ? -11.184 -12.843 -0.595 1.00 95.62 103 TYR A CA 1
ATOM 821 C C . TYR A 1 103 ? -11.005 -12.365 -2.042 1.00 95.62 103 TYR A C 1
ATOM 823 O O . TYR A 1 103 ? -11.563 -11.342 -2.441 1.00 95.62 103 TYR A O 1
ATOM 831 N N . ASP A 1 104 ? -10.269 -13.148 -2.833 1.00 93.06 104 ASP A N 1
ATOM 832 C CA . ASP A 1 104 ? -9.996 -12.902 -4.257 1.00 93.06 104 ASP A CA 1
ATOM 833 C C . ASP A 1 104 ? -9.317 -11.544 -4.517 1.00 93.06 104 ASP A C 1
ATOM 835 O O . ASP A 1 104 ? -9.764 -10.720 -5.312 1.00 93.06 104 ASP A O 1
ATOM 839 N N . GLY A 1 105 ? -8.257 -11.271 -3.764 1.00 93.94 105 GLY A N 1
ATOM 840 C CA . GLY A 1 105 ? -7.489 -10.032 -3.768 1.00 93.94 105 GLY A CA 1
ATOM 841 C C . GLY A 1 105 ? -8.124 -8.901 -2.973 1.00 93.94 105 GLY A C 1
ATOM 842 O O . GLY A 1 105 ? -7.398 -8.006 -2.541 1.00 93.94 105 GLY A O 1
ATOM 843 N N . MET A 1 106 ? -9.438 -8.933 -2.752 1.00 96.31 106 MET A N 1
ATOM 844 C CA . MET A 1 106 ? -10.140 -7.903 -2.000 1.00 96.31 106 MET A CA 1
ATOM 845 C C . MET A 1 106 ? -9.876 -8.095 -0.505 1.00 96.31 106 MET A C 1
ATOM 847 O O . MET A 1 106 ? -10.411 -8.991 0.148 1.00 96.31 106 MET A O 1
ATOM 851 N N . GLU A 1 107 ? -9.022 -7.234 0.030 1.00 97.50 107 GLU A N 1
ATOM 852 C CA . GLU A 1 107 ? -8.626 -7.185 1.427 1.00 97.50 107 GLU A CA 1
ATOM 853 C C . GLU A 1 107 ? -9.584 -6.281 2.226 1.00 97.50 107 GLU A C 1
ATOM 855 O O . GLU A 1 107 ? -10.092 -5.261 1.761 1.00 97.50 107 GLU A O 1
ATOM 860 N N . THR A 1 108 ? -9.817 -6.627 3.488 1.00 96.44 108 THR A N 1
ATOM 861 C CA . THR A 1 108 ? -10.502 -5.792 4.474 1.00 96.44 108 THR A CA 1
ATOM 862 C C . THR A 1 108 ? -9.740 -5.860 5.788 1.00 96.44 108 THR A C 1
ATOM 864 O O . THR A 1 108 ? -9.476 -6.929 6.335 1.00 96.44 108 THR A O 1
ATOM 867 N N . VAL A 1 109 ? -9.382 -4.700 6.331 1.00 97.19 109 VAL A N 1
ATOM 868 C CA . VAL A 1 109 ? -8.740 -4.616 7.645 1.00 97.19 109 VAL A CA 1
ATOM 869 C C . VAL A 1 109 ? -9.804 -4.826 8.722 1.00 97.19 109 VAL A C 1
ATOM 871 O O . VAL A 1 109 ? -10.629 -3.949 8.942 1.00 97.19 109 VAL A O 1
ATOM 874 N N . MET A 1 110 ? -9.783 -5.958 9.414 1.00 97.06 110 MET A N 1
ATOM 875 C CA . MET A 1 110 ? -10.780 -6.310 10.427 1.00 97.06 110 MET A CA 1
ATOM 876 C C . MET A 1 110 ? -10.167 -6.288 11.824 1.00 97.06 110 MET A C 1
ATOM 878 O O . MET A 1 110 ? -9.057 -6.771 12.050 1.00 97.06 110 MET A O 1
ATOM 882 N N . THR A 1 111 ? -10.896 -5.736 12.779 1.00 96.00 111 THR A N 1
ATOM 883 C CA . THR A 1 111 ? -10.553 -5.695 14.201 1.00 96.00 111 THR A CA 1
ATOM 884 C C . THR A 1 111 ? -11.345 -6.744 14.975 1.00 96.00 111 THR A C 1
ATOM 886 O O . THR A 1 111 ? -12.247 -7.395 14.448 1.00 96.00 111 THR A O 1
ATOM 889 N N . VAL A 1 112 ? -11.000 -6.937 16.249 1.00 92.25 112 VAL A N 1
ATOM 890 C CA . VAL A 1 112 ? -11.714 -7.878 17.129 1.00 92.25 112 VAL A CA 1
ATOM 891 C C . VAL A 1 112 ? -13.197 -7.535 17.293 1.00 92.25 112 VAL A C 1
ATOM 893 O O . VAL A 1 112 ? -13.999 -8.442 17.485 1.00 92.25 112 VAL A O 1
ATOM 896 N N . ASP A 1 113 ? -13.551 -6.255 17.173 1.00 90.44 113 ASP A N 1
ATOM 897 C CA . ASP A 1 113 ? -14.913 -5.755 17.366 1.00 90.44 113 ASP A CA 1
ATOM 898 C C . ASP A 1 113 ? -15.785 -5.899 16.103 1.00 90.44 113 ASP A C 1
ATOM 900 O O . ASP A 1 113 ? -17.004 -5.766 16.180 1.00 90.44 113 ASP A O 1
ATOM 904 N N . ASP A 1 114 ? -15.184 -6.213 14.947 1.00 91.38 114 ASP A N 1
ATOM 905 C CA . ASP A 1 114 ? -15.898 -6.344 13.668 1.00 91.38 114 ASP A CA 1
ATOM 906 C C . ASP A 1 114 ? -16.569 -7.728 13.493 1.00 91.38 114 ASP A C 1
ATOM 908 O O . ASP A 1 114 ? -17.385 -7.917 12.590 1.00 91.38 114 ASP A O 1
ATOM 912 N N . TYR A 1 115 ? -16.263 -8.706 14.355 1.00 86.88 115 TYR A N 1
ATOM 913 C CA . TYR A 1 115 ? -16.836 -10.057 14.294 1.00 86.88 115 TYR A CA 1
ATOM 914 C C . TYR A 1 115 ? -17.917 -10.258 15.358 1.00 86.88 115 TYR A C 1
ATOM 916 O O . TYR A 1 115 ? -17.631 -10.356 16.551 1.00 86.88 115 TYR A O 1
ATOM 924 N N . THR A 1 116 ? -19.169 -10.389 14.917 1.00 88.00 116 THR A N 1
ATOM 925 C CA . THR A 1 116 ? -20.304 -10.727 15.788 1.00 88.00 116 THR A CA 1
ATOM 926 C C . THR A 1 116 ? -20.646 -12.213 15.695 1.00 88.00 116 THR A C 1
ATOM 928 O O . THR A 1 116 ? -20.531 -12.833 14.638 1.00 88.00 116 THR A O 1
ATOM 931 N N . TRP A 1 117 ? -21.067 -12.801 16.816 1.00 88.12 117 TRP A N 1
ATOM 932 C CA . TRP A 1 117 ? -21.474 -14.205 16.898 1.00 88.12 117 TRP A CA 1
ATOM 933 C C . TRP A 1 117 ? -22.980 -14.295 17.117 1.00 88.12 117 TRP A C 1
ATOM 935 O O . TRP A 1 117 ? -23.537 -13.566 17.937 1.00 88.12 117 TRP A O 1
ATOM 945 N N . SER A 1 118 ? -23.633 -15.206 16.398 1.00 89.38 118 SER A N 1
ATOM 946 C CA . SER A 1 118 ? -25.047 -15.527 16.613 1.00 89.38 118 SER A CA 1
ATOM 947 C C . SER A 1 118 ? -25.189 -16.722 17.554 1.00 89.38 118 SER A C 1
ATOM 949 O O . SER A 1 118 ? -24.342 -17.615 17.565 1.00 89.38 118 SER A O 1
ATOM 951 N N . VAL A 1 119 ? -26.267 -16.740 18.339 1.00 85.06 119 VAL A N 1
ATOM 952 C CA . VAL A 1 119 ? -26.672 -17.921 19.115 1.00 85.06 119 VAL A CA 1
ATOM 953 C C . VAL A 1 119 ? -27.377 -18.893 18.165 1.00 85.06 119 VAL A C 1
ATOM 955 O O . VAL A 1 119 ? -28.174 -18.451 17.339 1.00 85.06 119 VAL A O 1
ATOM 958 N N . ALA A 1 120 ? -27.037 -20.181 18.259 1.00 82.62 120 ALA A N 1
ATOM 959 C CA . ALA A 1 120 ? -27.639 -21.249 17.457 1.00 82.62 120 ALA A CA 1
ATOM 960 C C . ALA A 1 120 ? -29.096 -21.534 17.848 1.00 82.62 120 ALA A C 1
ATOM 962 O O . ALA A 1 120 ? -29.417 -21.412 19.055 1.00 82.62 120 ALA A O 1
#